Protein AF-A0A6P3FH71-F1 (afdb_monomer_lite)

Structure (mmCIF, N/CA/C/O backbone):
data_AF-A0A6P3FH71-F1
#
_entry.id   AF-A0A6P3FH71-F1
#
loop_
_atom_site.group_PDB
_atom_site.id
_atom_site.type_symbol
_atom_site.label_atom_id
_atom_site.label_alt_id
_atom_site.label_comp_id
_atom_site.label_asym_id
_atom_site.label_entity_id
_atom_site.label_seq_id
_atom_site.pdbx_PDB_ins_code
_atom_site.Cartn_x
_atom_site.Cartn_y
_atom_site.Cartn_z
_atom_site.occupancy
_atom_site.B_iso_or_equiv
_atom_site.auth_seq_id
_atom_site.auth_comp_id
_atom_site.auth_asym_id
_atom_site.auth_atom_id
_atom_site.pdbx_PDB_model_num
ATOM 1 N N . MET A 1 1 ? -1.459 14.104 37.460 1.00 34.09 1 MET A N 1
ATOM 2 C CA . MET A 1 1 ? -2.021 13.458 36.258 1.00 34.09 1 MET A CA 1
ATOM 3 C C . MET A 1 1 ? -0.839 12.902 35.476 1.00 34.09 1 MET A C 1
ATOM 5 O O . MET A 1 1 ? -0.153 13.652 34.800 1.00 34.09 1 MET A O 1
ATOM 9 N N . LEU A 1 2 ? -0.475 11.647 35.747 1.00 37.56 2 LEU A N 1
ATOM 10 C CA . LEU A 1 2 ? 0.703 10.994 35.171 1.00 37.56 2 LEU A CA 1
ATOM 11 C C . LEU A 1 2 ? 0.337 10.499 33.772 1.00 37.56 2 LEU A C 1
ATOM 13 O O . LEU A 1 2 ? -0.424 9.546 33.638 1.00 37.56 2 LEU A O 1
ATOM 17 N N . ILE A 1 3 ? 0.870 11.159 32.747 1.00 48.41 3 ILE A N 1
ATOM 18 C CA . ILE A 1 3 ? 0.850 10.662 31.372 1.00 48.41 3 ILE A CA 1
ATOM 19 C C . ILE A 1 3 ? 1.933 9.581 31.295 1.00 48.41 3 ILE A C 1
ATOM 21 O O . ILE A 1 3 ? 3.061 9.824 30.881 1.00 48.41 3 ILE A O 1
ATOM 25 N N . GLY A 1 4 ? 1.617 8.395 31.812 1.00 41.81 4 GLY A N 1
ATOM 26 C CA . GLY A 1 4 ? 2.412 7.198 31.583 1.00 41.81 4 GLY A CA 1
ATOM 27 C C . GLY A 1 4 ? 2.102 6.688 30.185 1.00 41.81 4 GLY A C 1
ATOM 28 O O . GLY A 1 4 ? 1.230 5.841 30.029 1.00 41.81 4 GLY A O 1
ATOM 29 N N . TRP A 1 5 ? 2.762 7.244 29.167 1.00 44.38 5 TRP A N 1
ATOM 30 C CA . TRP A 1 5 ? 2.790 6.623 27.847 1.00 44.38 5 TRP A CA 1
ATOM 31 C C . TRP A 1 5 ? 3.398 5.226 27.988 1.00 44.38 5 TRP A C 1
ATOM 33 O O . TRP A 1 5 ? 4.531 5.058 28.441 1.00 44.38 5 TRP A O 1
ATOM 43 N N . ASP A 1 6 ? 2.584 4.219 27.681 1.00 50.66 6 ASP A N 1
ATOM 44 C CA . ASP A 1 6 ? 2.900 2.806 27.833 1.00 50.66 6 ASP A CA 1
ATOM 45 C C . ASP A 1 6 ? 3.905 2.377 26.754 1.00 50.66 6 ASP A C 1
ATOM 47 O O . ASP A 1 6 ? 3.548 1.795 25.733 1.00 50.66 6 ASP A O 1
ATOM 51 N N . ALA A 1 7 ? 5.194 2.638 26.991 1.00 46.50 7 ALA A N 1
ATOM 52 C CA . ALA A 1 7 ? 6.306 2.146 26.167 1.00 46.50 7 ALA A CA 1
ATOM 53 C C . ALA A 1 7 ? 6.284 0.608 25.981 1.00 46.50 7 ALA A C 1
ATOM 55 O O . ALA A 1 7 ? 6.931 0.057 25.093 1.00 46.50 7 ALA A O 1
ATOM 56 N N . ARG A 1 8 ? 5.511 -0.111 26.804 1.00 41.47 8 ARG A N 1
ATOM 57 C CA . ARG A 1 8 ? 5.284 -1.557 26.716 1.00 41.47 8 ARG A CA 1
ATOM 58 C C . ARG A 1 8 ? 4.264 -1.943 25.636 1.00 41.47 8 ARG A C 1
ATOM 60 O O . ARG A 1 8 ? 4.285 -3.086 25.181 1.00 41.47 8 ARG A O 1
ATOM 67 N N . ALA A 1 9 ? 3.372 -1.040 25.228 1.00 49.56 9 ALA A N 1
ATOM 68 C CA . ALA A 1 9 ? 2.478 -1.236 24.085 1.00 49.56 9 ALA A CA 1
ATOM 69 C C . ALA A 1 9 ? 3.239 -1.101 22.756 1.00 49.56 9 ALA A C 1
ATOM 71 O O . ALA A 1 9 ? 3.070 -1.935 21.869 1.00 49.56 9 ALA A O 1
ATOM 72 N N . ASP A 1 10 ? 4.154 -0.136 22.678 1.00 54.38 10 ASP A N 1
ATOM 73 C CA . ASP A 1 10 ? 4.986 0.135 21.499 1.00 54.38 10 ASP A CA 1
ATOM 74 C C . ASP A 1 10 ? 5.948 -1.030 21.180 1.00 54.38 10 ASP A C 1
ATOM 76 O O . ASP A 1 10 ? 6.005 -1.538 20.060 1.00 54.38 10 ASP A O 1
ATOM 80 N N . LEU A 1 11 ? 6.593 -1.593 22.212 1.00 51.28 11 LEU A N 1
ATOM 81 C CA . LEU A 1 11 ? 7.457 -2.777 22.079 1.00 51.28 11 LEU A CA 1
ATOM 82 C C . LEU A 1 11 ? 6.698 -4.045 21.638 1.00 51.28 11 LEU A C 1
ATOM 84 O O . LEU A 1 11 ? 7.253 -4.892 20.936 1.00 51.28 11 LEU A O 1
ATOM 88 N N . ARG A 1 12 ? 5.424 -4.190 22.035 1.00 51.88 12 ARG A N 1
ATOM 89 C CA . ARG A 1 12 ? 4.560 -5.297 21.584 1.00 51.88 12 ARG A CA 1
ATOM 90 C C . ARG A 1 12 ? 4.076 -5.095 20.149 1.00 51.88 12 ARG A C 1
ATOM 92 O O . ARG A 1 12 ? 3.988 -6.077 19.418 1.00 51.88 12 ARG A O 1
ATOM 99 N N . GLY A 1 13 ? 3.820 -3.849 19.748 1.00 56.12 13 GLY A N 1
ATOM 100 C CA . GLY A 1 13 ? 3.522 -3.481 18.365 1.00 56.12 13 GLY A CA 1
ATOM 101 C C . GLY A 1 13 ? 4.683 -3.824 17.433 1.00 56.12 13 GLY A C 1
ATOM 102 O O . GLY A 1 13 ? 4.500 -4.594 16.498 1.00 56.12 13 GLY A O 1
ATOM 103 N N . SER A 1 14 ? 5.891 -3.363 17.763 1.00 58.00 14 SER A N 1
ATOM 104 C CA . SER A 1 14 ? 7.109 -3.601 16.973 1.00 58.00 14 SER A CA 1
ATOM 105 C C . SER A 1 14 ? 7.439 -5.093 16.788 1.00 58.00 14 SER A C 1
ATOM 107 O O . SER A 1 14 ? 7.787 -5.530 15.690 1.00 58.00 14 SER A O 1
ATOM 109 N N . SER A 1 15 ? 7.283 -5.910 17.837 1.00 60.66 15 SER A N 1
ATOM 110 C CA . SER A 1 15 ? 7.542 -7.355 17.757 1.00 60.66 15 SER A CA 1
ATOM 111 C C . SER A 1 15 ? 6.505 -8.104 16.910 1.00 60.66 15 SER A C 1
ATOM 113 O O . SER A 1 15 ? 6.857 -9.066 16.227 1.00 60.66 15 SER A O 1
ATOM 115 N N . LEU A 1 16 ? 5.244 -7.658 16.919 1.00 61.94 16 LEU A N 1
ATOM 116 C CA . LEU A 1 16 ? 4.185 -8.222 16.083 1.00 61.94 16 LEU A CA 1
ATOM 117 C C . LEU A 1 16 ? 4.379 -7.850 14.607 1.00 61.94 16 LEU A C 1
ATOM 119 O O . LEU A 1 16 ? 4.220 -8.710 13.748 1.00 61.94 16 LEU A O 1
ATOM 123 N N . GLU A 1 17 ? 4.770 -6.610 14.311 1.00 61.75 17 GLU A N 1
ATOM 124 C CA . GLU A 1 17 ? 5.088 -6.159 12.949 1.00 61.75 17 GLU A CA 1
ATOM 125 C C . GLU A 1 17 ? 6.258 -6.943 12.357 1.00 61.75 17 GLU A C 1
ATOM 127 O O . GLU A 1 17 ? 6.140 -7.491 11.261 1.00 61.75 17 GLU A O 1
ATOM 132 N N . ALA A 1 18 ? 7.347 -7.086 13.119 1.00 60.81 18 ALA A N 1
ATOM 133 C CA . ALA A 1 18 ? 8.492 -7.896 12.718 1.00 60.81 18 ALA A CA 1
ATOM 134 C C . ALA A 1 18 ? 8.084 -9.359 12.471 1.00 60.81 18 ALA A C 1
ATOM 136 O O . ALA A 1 18 ? 8.445 -9.939 11.449 1.00 60.81 18 ALA A O 1
ATOM 137 N N . ALA A 1 19 ? 7.255 -9.935 13.349 1.00 61.91 19 ALA A N 1
ATOM 138 C CA . ALA A 1 19 ? 6.761 -11.300 13.191 1.00 61.91 19 ALA A CA 1
ATOM 139 C C . ALA A 1 19 ? 5.813 -11.464 11.988 1.00 61.91 19 ALA A C 1
ATOM 141 O O . ALA A 1 19 ? 5.841 -12.507 11.339 1.00 61.91 19 ALA A O 1
ATOM 142 N N . ILE A 1 20 ? 4.986 -10.464 11.662 1.00 64.44 20 ILE A N 1
ATOM 143 C CA . ILE A 1 20 ? 4.125 -10.461 10.466 1.00 64.44 20 ILE A CA 1
ATOM 144 C C . ILE A 1 20 ? 4.980 -10.352 9.200 1.00 64.44 20 ILE A C 1
ATOM 146 O O . ILE A 1 20 ? 4.748 -11.094 8.241 1.00 64.44 20 ILE A O 1
ATOM 150 N N . MET A 1 21 ? 5.993 -9.482 9.198 1.00 63.62 21 MET A N 1
ATOM 151 C CA . MET A 1 21 ? 6.923 -9.327 8.076 1.00 63.62 21 MET A CA 1
ATOM 152 C C . MET A 1 21 ? 7.785 -10.574 7.846 1.00 63.62 21 MET A C 1
ATOM 154 O O . MET A 1 21 ? 8.066 -10.887 6.689 1.00 63.62 21 MET A O 1
ATOM 158 N N . GLU A 1 22 ? 8.166 -11.290 8.910 1.00 59.44 22 GLU A N 1
ATOM 159 C CA . GLU A 1 22 ? 8.963 -12.525 8.863 1.00 59.44 22 GLU A CA 1
ATOM 160 C C . GLU A 1 22 ? 8.115 -13.770 8.529 1.00 59.44 22 GLU A C 1
ATOM 162 O O . GLU A 1 22 ? 8.566 -14.657 7.805 1.00 59.44 22 GLU A O 1
ATOM 167 N N . ARG A 1 23 ? 6.860 -13.849 9.002 1.00 55.56 23 ARG A N 1
ATOM 168 C CA . ARG A 1 23 ? 5.965 -15.001 8.757 1.00 55.56 23 ARG A CA 1
ATOM 169 C C . ARG A 1 23 ? 5.183 -14.933 7.448 1.00 55.56 23 ARG A C 1
ATOM 171 O O . ARG A 1 23 ? 4.584 -15.938 7.056 1.00 55.56 23 ARG A O 1
ATOM 178 N N . SER A 1 24 ? 5.170 -13.796 6.755 1.00 58.31 24 SER A N 1
ATOM 179 C CA . SER A 1 24 ? 4.537 -13.690 5.438 1.00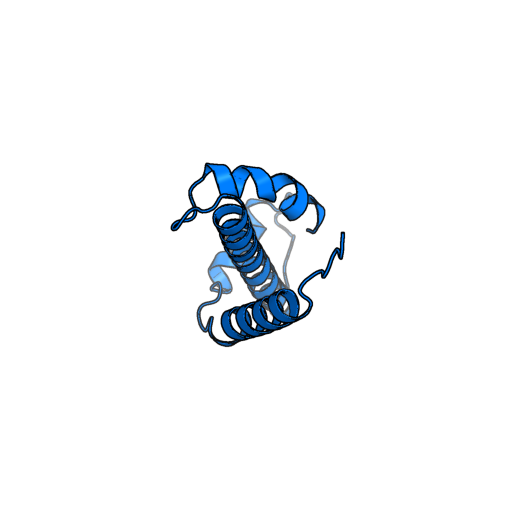 58.31 24 SER A CA 1
ATOM 180 C C . SER A 1 24 ? 5.429 -14.325 4.363 1.00 58.31 24 SER A C 1
ATOM 182 O O . SER A 1 24 ? 6.122 -13.655 3.611 1.00 58.31 24 SER A O 1
ATOM 184 N N . SER A 1 25 ? 5.373 -15.658 4.266 1.00 61.00 25 SER A N 1
ATOM 185 C CA . SER A 1 25 ? 5.992 -16.434 3.171 1.00 61.00 25 SER A CA 1
ATOM 186 C C . SER A 1 25 ? 5.359 -16.167 1.796 1.00 61.00 25 SER A C 1
ATOM 188 O O . SER A 1 25 ? 5.877 -16.608 0.769 1.00 61.00 25 SER A O 1
ATOM 190 N N . ALA A 1 26 ? 4.232 -15.451 1.768 1.00 75.12 26 ALA A N 1
ATOM 191 C CA . ALA A 1 26 ? 3.552 -15.036 0.555 1.00 75.12 26 ALA A CA 1
ATOM 192 C C . ALA A 1 26 ? 4.121 -13.700 0.052 1.00 75.12 26 ALA A C 1
ATOM 194 O O . ALA A 1 26 ? 4.073 -12.685 0.745 1.00 75.12 26 ALA A O 1
ATOM 195 N N . GLY A 1 27 ? 4.624 -13.704 -1.181 1.00 86.75 27 GLY A N 1
ATOM 196 C CA . GLY A 1 27 ? 5.100 -12.520 -1.890 1.00 86.75 27 GLY A CA 1
ATOM 197 C C . GLY A 1 27 ? 4.514 -12.436 -3.296 1.00 86.75 27 GLY A C 1
ATOM 198 O O . GLY A 1 27 ? 3.876 -13.371 -3.793 1.00 86.75 27 GLY A O 1
ATOM 199 N N . PHE A 1 28 ? 4.734 -11.309 -3.966 1.00 95.50 28 PHE A N 1
ATOM 200 C CA . PHE A 1 28 ? 4.268 -11.131 -5.336 1.00 95.50 28 PHE A CA 1
ATOM 201 C C . PHE A 1 28 ? 5.119 -11.941 -6.319 1.00 95.50 28 PHE A C 1
ATOM 203 O O . PHE A 1 28 ? 6.348 -11.873 -6.322 1.00 95.50 28 PHE A O 1
ATOM 210 N N . ARG A 1 29 ? 4.462 -12.685 -7.221 1.00 96.00 29 ARG A N 1
ATOM 211 C CA . ARG A 1 29 ? 5.160 -13.348 -8.334 1.00 96.00 29 ARG A CA 1
ATOM 212 C C . ARG A 1 29 ? 5.831 -12.289 -9.206 1.00 96.00 29 ARG A C 1
ATOM 214 O O . ARG A 1 29 ? 5.151 -11.387 -9.689 1.00 96.00 29 ARG A O 1
ATOM 221 N N . LYS A 1 30 ? 7.126 -12.450 -9.494 1.00 95.88 30 LYS A N 1
ATOM 222 C CA . LYS A 1 30 ? 7.894 -11.519 -10.345 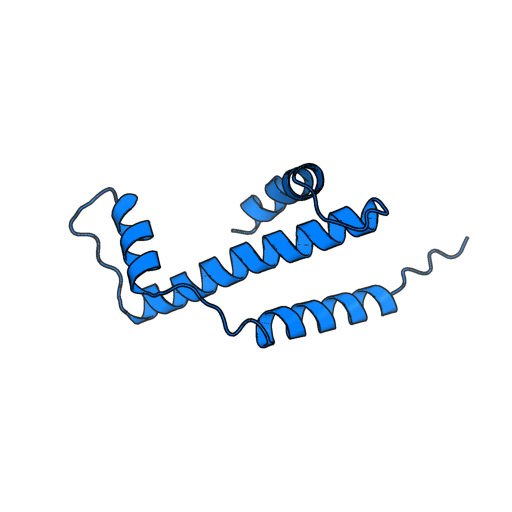1.00 95.88 30 LYS A CA 1
ATOM 223 C C . LYS A 1 30 ? 7.209 -11.239 -11.688 1.00 95.88 30 LYS A C 1
ATOM 225 O O . LYS A 1 30 ? 7.182 -10.099 -12.134 1.00 95.88 30 LYS A O 1
ATOM 230 N N . GLU A 1 31 ? 6.589 -12.247 -12.305 1.00 97.00 31 GLU A N 1
ATOM 231 C CA . GLU A 1 31 ? 5.856 -12.057 -13.563 1.00 97.00 31 GLU A CA 1
ATOM 232 C C . GLU A 1 31 ? 4.646 -11.119 -13.423 1.00 97.00 31 GLU A C 1
ATOM 234 O O . GLU A 1 31 ? 4.403 -10.298 -14.305 1.00 97.00 31 GLU A O 1
ATOM 239 N N . LEU A 1 32 ? 3.916 -11.187 -12.305 1.00 97.88 32 LEU A N 1
ATOM 240 C CA . LEU A 1 32 ? 2.810 -10.267 -12.037 1.00 97.88 32 LEU A CA 1
ATOM 241 C C . LEU A 1 32 ? 3.328 -8.837 -11.877 1.00 97.88 32 LEU A C 1
ATOM 243 O O . LEU A 1 32 ? 2.802 -7.928 -12.512 1.00 97.88 32 LEU A O 1
ATOM 247 N N . VAL A 1 33 ? 4.381 -8.651 -11.078 1.00 98.00 33 VAL A N 1
ATOM 248 C CA . VAL A 1 33 ? 4.997 -7.331 -10.871 1.00 98.00 33 VAL A CA 1
ATOM 249 C C . VAL A 1 33 ? 5.481 -6.758 -12.202 1.00 98.00 33 VAL A C 1
ATOM 251 O O . VAL A 1 33 ? 5.223 -5.600 -12.504 1.00 98.00 33 VAL A O 1
ATOM 254 N N . SER A 1 34 ? 6.092 -7.587 -13.051 1.00 97.75 34 SER A N 1
ATOM 255 C CA . SER A 1 34 ? 6.543 -7.167 -14.378 1.00 97.75 34 SER A CA 1
ATOM 256 C C . SER A 1 34 ? 5.375 -6.664 -15.226 1.00 97.75 34 SER A C 1
ATOM 258 O O . SER A 1 34 ? 5.453 -5.572 -15.787 1.00 97.75 34 SER A O 1
ATOM 260 N N . ARG A 1 35 ? 4.262 -7.408 -15.268 1.00 97.75 35 ARG A N 1
ATOM 261 C CA . ARG A 1 35 ? 3.056 -7.014 -16.014 1.00 97.75 35 ARG A CA 1
ATOM 262 C C . ARG A 1 35 ? 2.441 -5.717 -15.482 1.00 97.75 35 ARG A C 1
ATOM 264 O O . ARG A 1 35 ? 2.057 -4.874 -16.284 1.00 97.75 35 ARG A O 1
ATOM 271 N N . LEU A 1 36 ? 2.387 -5.534 -14.161 1.00 97.94 36 LEU A N 1
ATOM 272 C CA . LEU A 1 36 ? 1.887 -4.302 -13.537 1.00 97.94 36 LEU A CA 1
ATOM 273 C C . LEU A 1 36 ? 2.736 -3.080 -13.906 1.00 97.94 36 LEU A C 1
ATOM 275 O O . LEU A 1 36 ? 2.181 -2.028 -14.217 1.00 97.94 36 LEU A O 1
ATOM 279 N N . LEU A 1 37 ? 4.064 -3.219 -13.907 1.00 97.88 37 LEU A N 1
ATOM 280 C CA . LEU A 1 37 ? 4.971 -2.132 -14.282 1.00 97.88 37 LEU A CA 1
ATOM 281 C C . LEU A 1 37 ? 4.837 -1.773 -15.767 1.00 97.88 37 LEU A C 1
ATOM 283 O O . LEU A 1 37 ? 4.645 -0.606 -16.100 1.00 97.88 37 LEU A O 1
ATOM 287 N N . HIS A 1 38 ? 4.853 -2.771 -16.657 1.00 97.06 38 HIS A N 1
ATOM 288 C CA . HIS A 1 38 ? 4.748 -2.536 -18.102 1.00 97.06 38 HIS A CA 1
ATOM 289 C C . HIS A 1 38 ? 3.382 -1.994 -18.531 1.00 97.06 38 HIS A C 1
ATOM 291 O O . HIS A 1 38 ? 3.307 -1.320 -19.551 1.00 97.06 38 HIS A O 1
ATOM 297 N N . LEU A 1 39 ? 2.321 -2.215 -17.748 1.00 97.38 39 LEU A N 1
ATOM 298 C CA . LEU A 1 39 ? 1.020 -1.581 -17.982 1.00 97.38 39 LEU A CA 1
ATOM 299 C C . LEU A 1 39 ? 1.077 -0.045 -17.863 1.00 97.38 39 LEU A C 1
ATOM 301 O O . LEU A 1 39 ? 0.264 0.638 -18.477 1.00 97.38 39 LEU A O 1
ATOM 305 N N . HIS A 1 40 ? 2.017 0.497 -17.081 1.00 96.75 40 HIS A N 1
ATOM 306 C CA . HIS A 1 40 ? 2.085 1.927 -16.758 1.00 96.75 40 HIS A CA 1
ATOM 307 C C . HIS A 1 40 ? 3.314 2.641 -17.342 1.00 96.75 40 HIS A C 1
ATOM 309 O O . HIS A 1 40 ? 3.419 3.867 -17.233 1.00 96.75 40 HIS A O 1
ATOM 315 N N . PHE A 1 41 ? 4.249 1.919 -17.967 1.00 97.69 41 PHE A N 1
ATOM 316 C CA . PHE A 1 41 ? 5.358 2.553 -18.675 1.00 97.69 41 PHE A CA 1
ATOM 317 C C . PHE A 1 41 ? 4.854 3.311 -19.904 1.00 97.69 41 PHE A C 1
ATOM 319 O O . PHE A 1 41 ? 4.034 2.820 -20.670 1.00 97.69 41 PHE A O 1
ATOM 326 N N . ARG A 1 42 ? 5.362 4.533 -20.092 1.00 97.25 42 ARG A N 1
ATOM 327 C CA . ARG A 1 42 ? 5.003 5.385 -21.238 1.00 97.25 42 ARG A CA 1
ATOM 328 C C . ARG A 1 42 ? 5.809 5.073 -22.500 1.00 97.25 42 ARG A C 1
ATOM 330 O O . ARG A 1 42 ? 5.406 5.482 -23.582 1.00 97.25 42 ARG A O 1
ATOM 337 N N . ASP A 1 43 ? 6.955 4.414 -22.347 1.00 96.56 43 ASP A N 1
ATOM 338 C CA . ASP A 1 43 ? 7.843 4.014 -23.439 1.00 96.56 43 ASP A CA 1
ATOM 339 C C . ASP A 1 43 ? 7.999 2.490 -23.431 1.00 96.56 43 ASP A C 1
ATOM 341 O O . ASP A 1 43 ? 8.530 1.924 -22.469 1.00 96.56 43 ASP A O 1
ATOM 345 N N . ASP A 1 44 ? 7.586 1.846 -24.524 1.00 92.31 44 ASP A N 1
ATOM 346 C CA . ASP A 1 44 ? 7.648 0.395 -24.748 1.00 92.31 44 ASP A CA 1
ATOM 347 C C . ASP A 1 44 ? 9.076 -0.177 -24.708 1.00 92.31 44 ASP A C 1
ATOM 349 O O . ASP A 1 44 ? 9.274 -1.389 -24.595 1.00 92.31 44 ASP A O 1
ATOM 353 N N . LYS A 1 45 ? 10.102 0.675 -24.804 1.00 96.00 45 LYS A N 1
ATOM 354 C CA . LYS A 1 45 ? 11.511 0.271 -24.685 1.00 96.00 45 LYS A CA 1
ATOM 355 C C . LYS A 1 45 ? 11.986 0.170 -23.239 1.00 96.00 45 LYS A C 1
ATOM 357 O O . LYS A 1 45 ? 13.104 -0.301 -23.014 1.00 96.00 45 LYS A O 1
ATOM 362 N N . THR A 1 46 ? 11.179 0.608 -22.274 1.00 97.88 46 THR A N 1
ATOM 363 C CA . THR A 1 46 ? 11.518 0.549 -20.850 1.00 97.88 46 THR A CA 1
ATOM 364 C C . THR A 1 46 ? 11.655 -0.905 -20.414 1.00 97.88 46 THR A C 1
ATOM 366 O O . THR A 1 46 ? 10.776 -1.726 -20.656 1.00 97.88 46 THR A O 1
ATOM 369 N N . LYS A 1 47 ? 12.775 -1.237 -19.765 1.00 96.06 47 LYS A N 1
ATOM 370 C CA . LYS A 1 47 ? 13.057 -2.578 -19.241 1.00 96.06 47 LYS A CA 1
ATOM 371 C C . LYS A 1 47 ? 13.415 -2.498 -17.767 1.00 96.06 47 LYS A C 1
ATOM 373 O O . LYS A 1 47 ? 14.034 -1.535 -17.324 1.00 96.06 47 LYS A O 1
ATOM 378 N N . VAL A 1 48 ? 13.077 -3.550 -17.030 1.00 96.88 48 VAL A N 1
ATOM 379 C CA . VAL A 1 48 ? 13.388 -3.703 -15.604 1.00 96.88 48 VAL A CA 1
ATOM 380 C C . VAL A 1 48 ? 14.297 -4.918 -15.443 1.00 96.88 48 VAL A C 1
ATOM 382 O O . VAL A 1 48 ? 14.007 -5.983 -15.988 1.00 96.88 48 VAL A O 1
ATOM 385 N N . SER A 1 49 ? 15.416 -4.765 -14.732 1.00 98.00 49 SER A N 1
ATOM 386 C CA . SER A 1 49 ? 16.329 -5.881 -14.458 1.00 98.00 49 SER A CA 1
ATOM 387 C C . SER A 1 49 ? 15.700 -6.897 -13.496 1.00 98.00 49 SER A C 1
ATOM 389 O O . SER A 1 49 ? 14.759 -6.584 -12.768 1.00 98.00 49 SER A O 1
ATOM 391 N N . GLY A 1 50 ? 16.229 -8.125 -13.466 1.00 97.38 50 GLY A N 1
ATOM 392 C CA . GLY A 1 50 ? 15.723 -9.180 -12.578 1.00 97.38 50 GLY A CA 1
ATOM 393 C C . GLY A 1 50 ? 15.806 -8.824 -11.087 1.00 97.38 50 GLY A C 1
ATOM 394 O O . GLY A 1 50 ? 14.876 -9.133 -10.337 1.00 97.38 50 GLY A O 1
ATOM 395 N N . ASP A 1 51 ? 16.873 -8.134 -10.681 1.00 97.69 51 ASP A N 1
ATOM 396 C CA . ASP A 1 51 ? 17.079 -7.688 -9.299 1.00 97.69 51 ASP A CA 1
ATOM 397 C C . ASP A 1 51 ? 16.155 -6.523 -8.945 1.00 97.69 51 ASP A C 1
ATOM 399 O O . ASP A 1 51 ? 15.511 -6.544 -7.898 1.00 97.69 51 ASP A O 1
ATOM 403 N N . ALA A 1 52 ? 15.998 -5.547 -9.849 1.00 98.06 52 ALA A N 1
ATOM 404 C CA . ALA A 1 52 ? 15.038 -4.463 -9.659 1.00 98.06 52 ALA A CA 1
ATOM 405 C C . ALA A 1 52 ? 13.610 -5.013 -9.548 1.00 98.06 52 ALA A C 1
ATOM 407 O O . ALA A 1 52 ? 12.852 -4.601 -8.680 1.00 98.06 52 ALA A O 1
ATOM 408 N N . LEU A 1 53 ? 13.257 -6.009 -10.364 1.00 97.56 53 LEU A N 1
ATOM 409 C CA . LEU A 1 53 ? 11.953 -6.659 -10.299 1.00 97.56 53 LEU A CA 1
ATOM 410 C C . LEU A 1 53 ? 11.730 -7.399 -8.971 1.00 97.56 53 LEU A C 1
ATOM 412 O O . LEU A 1 53 ? 10.613 -7.415 -8.456 1.00 97.56 53 LEU A O 1
ATOM 416 N N . GLN A 1 54 ? 12.781 -7.998 -8.405 1.00 96.62 54 GLN A N 1
ATOM 417 C CA . GLN A 1 54 ? 12.726 -8.604 -7.075 1.00 96.62 54 GLN A CA 1
ATOM 418 C C . GLN A 1 54 ? 12.519 -7.555 -5.983 1.00 96.62 54 GLN A C 1
ATOM 420 O O . GLN A 1 54 ? 11.662 -7.742 -5.126 1.00 96.62 54 GLN A O 1
ATOM 425 N N . LEU A 1 55 ? 13.255 -6.445 -6.041 1.00 97.56 55 LEU A N 1
ATOM 426 C CA . LEU A 1 55 ? 13.085 -5.338 -5.102 1.00 97.56 55 LEU A CA 1
ATOM 427 C C . LEU A 1 55 ? 11.683 -4.731 -5.196 1.00 97.56 55 LEU A C 1
ATOM 429 O O . LEU A 1 55 ? 11.072 -4.468 -4.169 1.00 97.56 55 LEU A O 1
ATOM 433 N N . MET A 1 56 ? 11.128 -4.589 -6.401 1.00 97.88 56 MET A N 1
ATOM 434 C CA . MET A 1 56 ? 9.753 -4.115 -6.583 1.00 97.88 56 MET A CA 1
ATOM 435 C C . MET A 1 56 ? 8.715 -5.086 -6.011 1.00 97.88 56 MET A C 1
ATOM 437 O O . MET A 1 56 ? 7.698 -4.645 -5.482 1.00 97.88 56 MET A O 1
ATOM 441 N N . ALA A 1 57 ? 8.957 -6.398 -6.087 1.00 96.75 57 ALA A N 1
ATOM 442 C CA . ALA A 1 57 ? 8.082 -7.386 -5.459 1.00 96.75 57 ALA A CA 1
ATOM 443 C C . ALA A 1 57 ? 8.076 -7.251 -3.928 1.00 96.75 57 ALA A C 1
ATOM 445 O O . ALA A 1 57 ? 7.006 -7.312 -3.321 1.00 96.75 57 ALA A O 1
ATOM 446 N N . GLU A 1 58 ? 9.240 -7.014 -3.319 1.00 96.06 58 GLU A N 1
ATOM 447 C CA . GLU A 1 58 ? 9.336 -6.744 -1.881 1.00 96.06 58 GLU A CA 1
ATOM 448 C C . GLU A 1 58 ? 8.731 -5.390 -1.506 1.00 96.06 58 GLU A C 1
ATOM 450 O O . GLU A 1 58 ? 7.989 -5.317 -0.532 1.00 96.06 58 GLU A O 1
ATOM 455 N N . LEU A 1 59 ? 8.955 -4.339 -2.300 1.00 96.69 59 LEU A N 1
ATOM 456 C CA . LEU A 1 59 ? 8.365 -3.021 -2.062 1.00 96.69 59 LEU A CA 1
ATOM 457 C C . LEU A 1 59 ? 6.832 -3.090 -2.048 1.00 96.69 59 LEU A C 1
ATOM 459 O O . LEU A 1 59 ? 6.202 -2.587 -1.121 1.00 96.69 59 LEU A O 1
ATOM 463 N N . LEU A 1 60 ? 6.230 -3.764 -3.034 1.00 97.12 60 LEU A N 1
ATOM 464 C CA . LEU A 1 60 ? 4.781 -3.971 -3.082 1.00 97.12 60 LEU A CA 1
ATOM 465 C C . LEU A 1 60 ? 4.280 -4.798 -1.893 1.00 97.12 60 LEU A C 1
ATOM 467 O O . LEU A 1 60 ? 3.203 -4.522 -1.366 1.00 97.12 60 LEU A O 1
ATOM 471 N N . ARG A 1 61 ? 5.045 -5.808 -1.454 1.00 94.88 61 ARG A N 1
ATOM 472 C CA . ARG A 1 61 ? 4.702 -6.593 -0.259 1.00 94.88 61 ARG A CA 1
ATOM 473 C C . ARG A 1 61 ? 4.685 -5.706 0.981 1.00 94.88 61 ARG A C 1
ATOM 475 O O . ARG A 1 61 ? 3.710 -5.750 1.724 1.00 94.88 61 ARG A O 1
ATOM 482 N N . ILE A 1 62 ? 5.720 -4.890 1.174 1.00 94.56 62 ILE A N 1
ATO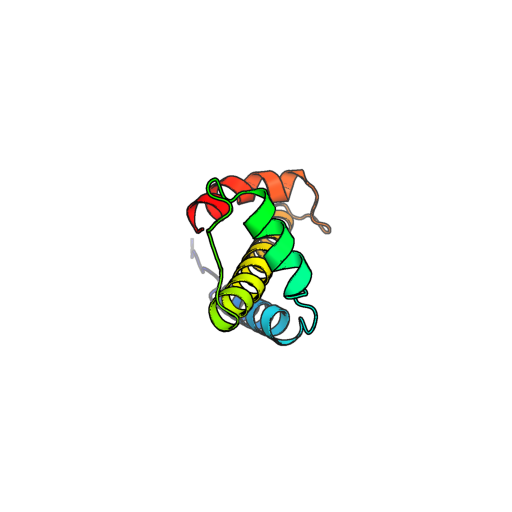M 483 C CA . ILE A 1 62 ? 5.821 -3.961 2.304 1.00 94.56 62 ILE A CA 1
ATOM 484 C C . ILE A 1 62 ? 4.667 -2.957 2.267 1.00 94.56 62 ILE A C 1
ATOM 486 O O . ILE A 1 62 ? 4.005 -2.791 3.282 1.00 94.56 62 ILE A O 1
ATOM 490 N N . PHE A 1 63 ? 4.353 -2.373 1.109 1.00 96.94 63 PHE A N 1
ATOM 491 C CA . PHE A 1 63 ? 3.223 -1.450 0.957 1.00 96.94 63 PHE A CA 1
ATOM 492 C C . PHE A 1 63 ? 1.891 -2.058 1.436 1.00 96.94 63 PHE A C 1
ATOM 494 O O . PHE A 1 63 ? 1.156 -1.436 2.202 1.00 96.94 63 PHE A O 1
ATOM 501 N N . VAL A 1 64 ? 1.587 -3.300 1.038 1.00 96.69 64 VAL A N 1
ATOM 502 C CA . VAL A 1 64 ? 0.353 -3.993 1.458 1.00 96.69 64 VAL A CA 1
ATOM 503 C C . VAL A 1 64 ? 0.371 -4.348 2.945 1.00 96.69 64 VAL A C 1
ATOM 505 O O . VAL A 1 64 ? -0.649 -4.222 3.622 1.00 96.69 64 VAL A O 1
ATOM 508 N N . VAL A 1 65 ? 1.516 -4.792 3.466 1.00 95.25 65 VAL A N 1
ATOM 509 C CA . VAL A 1 65 ? 1.669 -5.132 4.887 1.00 95.25 65 VAL A CA 1
ATOM 510 C C . VAL A 1 65 ? 1.523 -3.887 5.767 1.00 95.25 65 VAL A C 1
ATOM 512 O O . VAL A 1 65 ? 0.785 -3.932 6.749 1.00 95.25 65 VAL A O 1
ATOM 515 N N . GLU A 1 66 ? 2.131 -2.764 5.382 1.00 96.12 66 GLU A N 1
ATOM 516 C CA . GLU A 1 66 ? 1.976 -1.464 6.044 1.00 96.12 66 GLU A CA 1
ATOM 517 C C . GLU A 1 66 ? 0.515 -1.011 6.058 1.00 96.12 66 GLU A C 1
ATOM 519 O O . GLU A 1 66 ? -0.007 -0.639 7.110 1.00 96.12 66 GLU A O 1
ATOM 524 N N . ALA A 1 67 ? -0.182 -1.106 4.921 1.00 97.12 67 ALA A N 1
ATOM 525 C CA . ALA A 1 67 ? -1.604 -0.785 4.840 1.00 97.12 67 ALA A CA 1
ATOM 526 C C . ALA A 1 67 ? -2.436 -1.616 5.833 1.00 97.12 67 ALA A C 1
ATOM 528 O O . ALA A 1 67 ? -3.257 -1.071 6.573 1.00 97.12 67 ALA A O 1
ATOM 529 N N . ALA A 1 68 ? -2.190 -2.930 5.891 1.00 96.31 68 ALA A N 1
ATOM 530 C CA . ALA A 1 68 ? -2.897 -3.835 6.791 1.00 96.31 68 ALA A CA 1
ATOM 531 C C . ALA A 1 68 ? -2.610 -3.527 8.269 1.00 96.31 68 ALA A C 1
ATOM 533 O O . ALA A 1 68 ? -3.538 -3.431 9.071 1.00 96.31 68 ALA A O 1
ATOM 534 N N . ILE A 1 69 ? -1.341 -3.337 8.636 1.00 95.69 69 ILE A N 1
ATOM 535 C CA . ILE A 1 69 ? -0.935 -3.049 10.016 1.00 95.69 69 ILE A CA 1
ATOM 536 C C . ILE A 1 69 ? -1.504 -1.710 10.488 1.00 95.69 69 ILE A C 1
ATOM 538 O O . ILE A 1 69 ? -2.050 -1.624 11.591 1.00 95.69 69 ILE A O 1
ATOM 542 N N . ARG A 1 70 ? -1.419 -0.664 9.661 1.00 97.50 70 ARG A N 1
ATOM 543 C CA . ARG A 1 70 ? -1.990 0.650 9.985 1.00 97.50 70 ARG A CA 1
ATOM 544 C C . ARG A 1 70 ? -3.508 0.579 10.109 1.00 97.50 70 ARG A C 1
ATOM 546 O O . ARG A 1 70 ? -4.046 1.142 11.055 1.00 97.50 70 ARG A O 1
ATOM 553 N N . GLY A 1 71 ? -4.180 -0.175 9.236 1.00 97.56 71 GLY A N 1
ATOM 554 C CA . GLY A 1 71 ? -5.615 -0.446 9.349 1.00 97.56 71 GLY A CA 1
ATOM 555 C C . GLY A 1 71 ? -5.982 -1.135 10.668 1.00 97.56 71 GLY A C 1
ATOM 556 O O . GLY A 1 71 ? -6.913 -0.707 11.347 1.00 97.56 71 GLY A O 1
ATOM 557 N N . VAL A 1 72 ? -5.206 -2.140 11.093 1.00 96.88 72 VAL A N 1
ATOM 558 C CA . VAL A 1 72 ? -5.387 -2.810 12.396 1.00 96.88 72 VAL A CA 1
ATOM 559 C C . VAL A 1 72 ? -5.205 -1.832 13.553 1.00 96.88 72 VAL A C 1
ATOM 561 O O . VAL A 1 72 ? -6.038 -1.802 14.456 1.00 96.88 72 VAL A O 1
ATOM 564 N N . ARG A 1 73 ? -4.151 -1.009 13.529 1.00 95.69 73 ARG A N 1
ATOM 565 C CA . ARG A 1 73 ? -3.910 0.010 14.562 1.00 95.69 73 ARG A CA 1
ATOM 566 C C . ARG A 1 73 ? -5.046 1.029 14.635 1.00 95.69 73 ARG A C 1
ATOM 568 O O . ARG A 1 73 ? -5.456 1.392 15.733 1.00 95.69 73 ARG A O 1
ATOM 575 N N . GLN A 1 74 ? -5.574 1.452 13.488 1.00 97.69 74 GLN A N 1
ATOM 576 C CA . GLN A 1 74 ? -6.691 2.390 13.428 1.00 97.69 74 GLN A CA 1
ATOM 577 C C . GLN A 1 74 ? -7.983 1.773 13.980 1.00 97.69 74 GLN A C 1
ATOM 579 O O . GLN A 1 74 ? -8.671 2.419 14.762 1.00 97.69 74 GLN A O 1
ATOM 584 N N . ALA A 1 75 ? -8.282 0.513 13.650 1.00 97.25 75 ALA A N 1
ATOM 585 C CA . ALA A 1 75 ? -9.422 -0.208 14.221 1.00 97.25 75 ALA A CA 1
ATOM 586 C C . ALA A 1 75 ? -9.298 -0.379 15.741 1.00 97.25 75 ALA A C 1
ATOM 588 O O . ALA A 1 75 ? -10.258 -0.143 16.468 1.00 97.25 75 ALA A O 1
ATOM 589 N N . GLN A 1 76 ? -8.102 -0.711 16.236 1.00 96.06 76 GLN A N 1
ATOM 590 C CA . GLN A 1 76 ? -7.828 -0.806 17.673 1.00 96.06 76 GLN A CA 1
ATOM 591 C C . GLN A 1 76 ? -8.012 0.533 18.392 1.00 96.06 76 GLN A C 1
ATOM 593 O O . GLN A 1 76 ? -8.561 0.559 19.488 1.00 96.06 76 GLN A O 1
ATOM 598 N N . ALA A 1 77 ? -7.580 1.641 17.784 1.00 96.62 77 ALA A N 1
ATOM 599 C CA . ALA A 1 77 ? -7.772 2.982 18.334 1.00 96.62 77 ALA A CA 1
ATOM 600 C C . ALA A 1 77 ? -9.253 3.407 18.394 1.00 96.62 77 ALA A C 1
ATOM 602 O O . ALA A 1 77 ? -9.595 4.319 19.143 1.00 96.62 77 ALA A O 1
ATOM 603 N N . GLU A 1 78 ? -10.116 2.748 17.618 1.00 97.19 78 GLU A N 1
ATOM 604 C CA . GLU A 1 78 ? -11.566 2.966 17.567 1.00 97.19 78 GLU A CA 1
ATOM 605 C C . GLU A 1 78 ? -12.358 1.882 18.322 1.00 97.19 78 GLU A C 1
ATOM 607 O O . GLU A 1 78 ? -13.574 1.789 18.165 1.00 97.19 78 GLU A O 1
ATOM 612 N N . ASP A 1 79 ? -11.681 1.057 19.132 1.00 96.75 79 ASP A N 1
ATOM 613 C CA . ASP A 1 79 ? -12.261 -0.067 19.884 1.00 96.75 79 ASP A CA 1
ATOM 614 C C . ASP A 1 79 ? -13.029 -1.078 19.001 1.00 96.75 79 ASP A C 1
ATOM 616 O O . ASP A 1 79 ? -13.967 -1.753 19.438 1.00 96.75 79 ASP A O 1
ATOM 620 N N . MET A 1 80 ? -12.610 -1.221 17.739 1.00 95.88 80 MET A N 1
ATOM 621 C CA . MET A 1 80 ? -13.178 -2.166 16.780 1.00 95.88 80 MET A CA 1
ATOM 622 C C . MET A 1 80 ? -12.420 -3.495 16.769 1.00 95.88 80 MET A C 1
ATOM 624 O O . MET A 1 80 ? -11.199 -3.565 16.906 1.00 95.88 80 MET A O 1
ATOM 628 N N . THR A 1 81 ? -13.161 -4.584 16.564 1.00 92.81 81 THR A N 1
ATOM 629 C CA . THR A 1 81 ? -12.615 -5.951 16.527 1.00 92.81 81 THR A CA 1
ATOM 630 C C . THR A 1 81 ? -12.194 -6.404 15.129 1.00 92.81 81 THR A C 1
ATOM 632 O O . THR A 1 81 ? -11.461 -7.384 15.002 1.00 92.81 81 THR A O 1
ATOM 635 N N . LEU A 1 82 ? -12.638 -5.700 14.085 1.00 94.75 82 LEU A N 1
ATOM 636 C CA . LEU A 1 82 ? -12.323 -5.955 12.681 1.00 94.75 82 LEU A CA 1
ATOM 637 C C . LEU A 1 82 ? -11.962 -4.638 11.991 1.00 94.75 82 LEU A C 1
ATOM 639 O O . LEU A 1 82 ? -12.477 -3.583 12.354 1.00 94.75 82 LEU A O 1
ATOM 643 N N . VAL A 1 83 ? -11.080 -4.721 10.995 1.00 97.12 83 VAL A N 1
ATOM 644 C CA . VAL A 1 83 ? -10.742 -3.589 10.126 1.00 97.12 83 VAL A CA 1
ATOM 645 C C . VAL A 1 83 ? -11.800 -3.493 9.035 1.00 97.12 83 VAL A C 1
ATOM 647 O O . VAL A 1 83 ? -11.956 -4.442 8.264 1.00 97.12 83 VAL A O 1
ATOM 650 N N . ASP A 1 84 ? -12.494 -2.361 8.967 1.00 96.69 84 ASP A N 1
ATOM 651 C CA . ASP A 1 84 ? -13.379 -2.010 7.857 1.00 96.69 84 ASP A CA 1
ATOM 652 C C . ASP A 1 84 ? -12.694 -0.989 6.926 1.00 96.69 84 ASP A C 1
ATOM 654 O O . ASP A 1 84 ? -11.595 -0.488 7.202 1.00 96.69 84 ASP A O 1
ATOM 658 N N . VAL A 1 85 ? -13.339 -0.684 5.801 1.00 97.56 85 VAL A N 1
ATOM 659 C CA . VAL A 1 85 ? -12.870 0.293 4.811 1.00 97.56 85 VAL A CA 1
ATOM 660 C C . VAL A 1 85 ? -12.666 1.664 5.455 1.00 97.56 85 VAL A C 1
ATOM 662 O O . VAL A 1 85 ? -11.646 2.299 5.195 1.00 97.56 85 VAL A O 1
ATOM 665 N N . ASP A 1 86 ? -13.546 2.068 6.372 1.00 97.81 86 ASP A N 1
ATOM 666 C CA . ASP A 1 86 ? -13.474 3.349 7.087 1.00 97.81 86 ASP A CA 1
ATOM 667 C C . ASP A 1 86 ? -12.125 3.563 7.798 1.00 97.81 86 ASP A C 1
ATOM 669 O O . ASP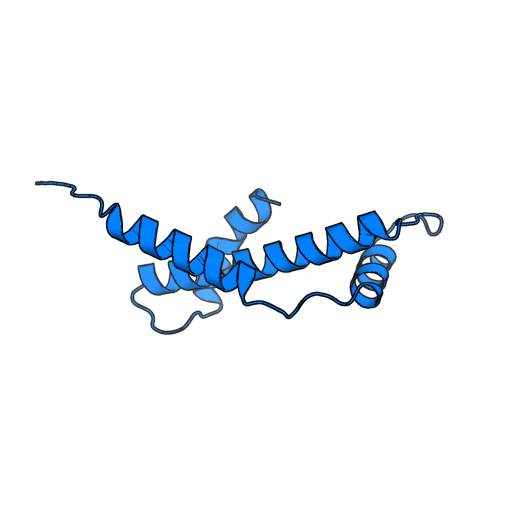 A 1 86 ? -11.562 4.661 7.786 1.00 97.81 86 ASP A O 1
ATOM 673 N N . GLN A 1 87 ? -11.574 2.519 8.427 1.00 97.88 87 GLN A N 1
ATOM 674 C CA . GLN A 1 87 ? -10.286 2.604 9.121 1.00 97.88 87 GLN A CA 1
ATOM 675 C C . GLN A 1 87 ? -9.128 2.663 8.130 1.00 97.88 87 GLN A C 1
ATOM 677 O O . GLN A 1 87 ? -8.163 3.396 8.353 1.00 97.88 87 GLN A O 1
ATOM 682 N N . LEU A 1 88 ? -9.225 1.918 7.025 1.00 97.81 88 LEU A N 1
ATOM 683 C CA . LEU A 1 88 ? -8.223 1.978 5.969 1.00 97.81 88 LEU A CA 1
ATOM 684 C C . LEU A 1 88 ? -8.183 3.379 5.342 1.00 97.81 88 LEU A C 1
ATOM 686 O O . LEU A 1 88 ? -7.108 3.962 5.231 1.00 97.81 88 LEU A O 1
ATOM 690 N N . GLU A 1 89 ? -9.337 3.963 5.014 1.00 98.38 89 GLU A N 1
ATOM 691 C CA . GLU A 1 89 ? -9.444 5.305 4.429 1.00 98.38 89 GLU A CA 1
ATOM 692 C C . GLU A 1 89 ? -8.791 6.389 5.290 1.00 98.38 89 GLU A C 1
ATOM 694 O O . GLU A 1 89 ? -8.160 7.302 4.758 1.00 98.38 89 GLU A O 1
ATOM 699 N N . LYS A 1 90 ? -8.865 6.265 6.619 1.00 98.38 90 LYS A N 1
ATOM 700 C CA . LYS A 1 90 ? -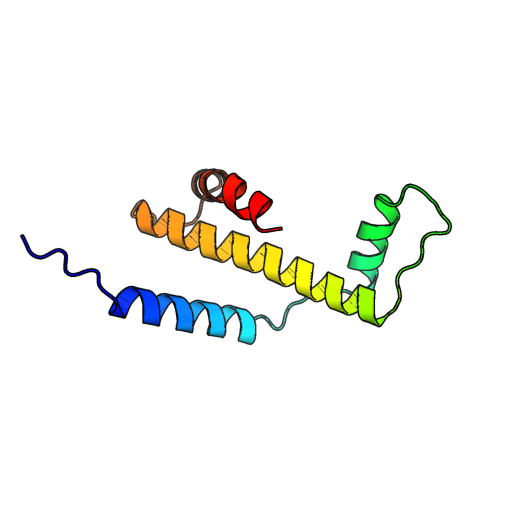8.218 7.200 7.552 1.00 98.38 90 LYS A CA 1
ATOM 701 C C . LYS A 1 90 ? -6.692 7.129 7.509 1.00 98.38 90 LYS A C 1
ATOM 703 O O . LYS A 1 90 ? -6.037 8.151 7.704 1.00 98.38 90 LYS A O 1
ATOM 708 N N . VAL A 1 91 ? -6.116 5.954 7.247 1.00 98.25 91 VAL A N 1
ATOM 709 C CA . VAL A 1 91 ? -4.652 5.773 7.202 1.00 98.25 91 VAL A CA 1
ATOM 710 C C . VAL A 1 91 ? -4.062 5.940 5.801 1.00 98.25 91 VAL A C 1
ATOM 712 O O . VAL A 1 91 ? -2.862 6.196 5.682 1.00 98.25 91 VAL A O 1
ATOM 715 N N . LEU A 1 92 ? -4.883 5.843 4.746 1.00 98.19 92 LEU A N 1
ATOM 716 C CA . LEU A 1 92 ? -4.450 5.984 3.351 1.00 98.19 92 LEU A CA 1
ATOM 717 C C . LEU A 1 92 ? -3.670 7.280 3.066 1.00 98.19 92 LEU A C 1
ATOM 719 O O . LEU A 1 92 ? -2.640 7.176 2.401 1.00 98.19 92 LEU A O 1
ATOM 723 N N . PRO A 1 93 ? -4.067 8.477 3.551 1.00 98.50 93 PRO A N 1
ATOM 724 C CA . PRO A 1 93 ? -3.339 9.705 3.245 1.00 98.50 93 PRO A CA 1
ATOM 725 C C . PRO A 1 93 ? -1.877 9.648 3.684 1.00 98.50 93 PRO A C 1
ATOM 727 O O . PRO A 1 93 ? -0.997 9.977 2.898 1.00 98.50 93 PRO A O 1
ATOM 730 N N . GLN A 1 94 ? -1.606 9.181 4.907 1.00 98.31 94 GLN A N 1
ATOM 731 C CA . GLN A 1 94 ? -0.231 9.070 5.392 1.00 98.31 94 GLN A CA 1
ATOM 732 C C . GLN A 1 94 ? 0.505 7.901 4.733 1.00 98.31 94 GLN A C 1
ATOM 734 O O . GLN A 1 94 ? 1.676 8.037 4.402 1.00 98.31 94 GLN A O 1
ATOM 739 N N . LEU A 1 95 ? -0.172 6.771 4.491 1.00 98.12 95 LEU A N 1
ATOM 740 C CA . LEU A 1 95 ? 0.422 5.645 3.766 1.00 98.12 95 LEU A CA 1
ATOM 741 C C . LEU A 1 95 ? 0.933 6.072 2.381 1.00 98.12 95 LEU A C 1
ATOM 743 O O . LEU A 1 95 ? 2.028 5.689 2.000 1.00 98.12 95 LEU A O 1
ATOM 747 N N . LEU A 1 96 ? 0.164 6.875 1.644 1.00 98.06 96 LEU A N 1
ATOM 748 C CA . LEU A 1 96 ? 0.546 7.360 0.314 1.00 98.06 96 LEU A CA 1
ATOM 749 C C . LEU A 1 96 ? 1.608 8.469 0.337 1.00 98.06 96 LEU A C 1
ATOM 751 O O . LEU A 1 96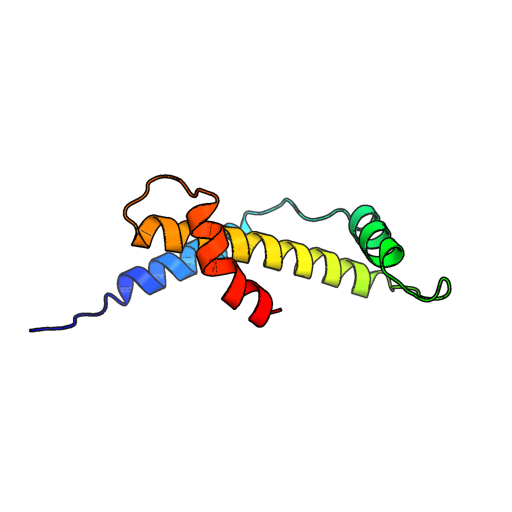 ? 2.168 8.762 -0.708 1.00 98.06 96 LEU A O 1
ATOM 755 N N . LEU A 1 97 ? 1.853 9.117 1.480 1.00 98.38 97 LEU A N 1
ATOM 756 C CA . LEU A 1 97 ? 2.939 10.094 1.629 1.00 98.38 97 LEU A CA 1
ATOM 757 C C . LEU A 1 97 ? 4.276 9.434 1.977 1.00 98.38 97 LEU A C 1
ATOM 759 O O . LEU A 1 97 ? 5.327 10.018 1.720 1.00 98.38 97 LEU A O 1
ATOM 763 N N . ASP A 1 98 ? 4.236 8.243 2.569 1.00 97.56 98 ASP A N 1
ATOM 764 C CA . ASP A 1 98 ? 5.436 7.500 2.952 1.00 97.56 98 ASP A CA 1
ATOM 765 C C . ASP A 1 98 ? 6.082 6.753 1.766 1.00 97.56 98 ASP A C 1
ATOM 767 O O . ASP A 1 98 ? 7.226 6.306 1.882 1.00 97.56 98 ASP A O 1
ATOM 771 N N . PHE A 1 99 ? 5.369 6.622 0.640 1.00 96.12 99 PHE A N 1
ATOM 772 C CA . PHE A 1 99 ? 5.782 5.921 -0.584 1.00 96.12 99 PHE A CA 1
ATOM 773 C C . PHE A 1 99 ? 5.730 6.845 -1.804 1.00 96.12 99 PHE A C 1
ATOM 775 O O . PHE A 1 99 ? 6.609 6.690 -2.685 1.00 96.12 99 PHE A O 1
#

Sequence (99 aa):
MLIGWDARADLRGSSLEAAIMERSSAGFRKELVSRLLHLHFRDDKTKVSGDALQLMAELLRIFVVEAAIRGVRQAQAEDMTLVDVDQLEKVLPQLLLDF

Radius of gyration: 17.55 Å; chains: 1; bounding box: 31×30×61 Å

Foldseek 3Di:
DDPPPPVVVVVVLVVVLVVCLVPCPDWDDLVVLQVVVCVPDPDNPDDDDPVRSVVSRVVVVVLVSVLVSQQVVQCVVVVHPDRDPVSSVVCVVVSVVVD

Organism: Octodon degus (NCBI:txid10160)

Secondary structure (DSSP, 8-state):
------HHHHHHHHHHHHHHHHH------HHHHHHHHHHH-SSTT----HHHHHHHHHHHHHHHHHHHHHHHHHHHHTT-SS--HHHHHHHHHHHHH--

InterPro domains:
  IPR018552 Centromere protein X [PF09415] (30-99)
  IPR018552 Centromere protein X [PTHR28680] (22-99)

pLDDT: mean 85.63, std 19.37, range [34.09, 98.5]